Protein AF-A0A090XFL3-F1 (afdb_monomer_lite)

pLDDT: mean 81.31, std 15.1, range [46.09, 95.5]

Secondary structure (DSSP, 8-state):
----EEEPP-TT-HHHHHHHHHHHHHHHHHHSS------EEETT-----

Structure (mmCIF, N/CA/C/O backbone):
data_AF-A0A090XFL3-F1
#
_entry.id   AF-A0A090XFL3-F1
#
loop_
_atom_site.group_PDB
_atom_site.id
_atom_site.type_symbol
_atom_site.label_atom_id
_atom_site.label_alt_id
_atom_site.label_comp_id
_atom_site.label_asym_id
_atom_site.label_entity_id
_atom_site.label_seq_id
_atom_site.pdbx_PDB_ins_code
_atom_site.Cartn_x
_atom_site.Cartn_y
_atom_site.Cartn_z
_atom_site.occupancy
_atom_site.B_iso_or_equiv
_atom_site.auth_seq_id
_atom_site.auth_comp_id
_atom_site.auth_asym_id
_atom_site.auth_atom_id
_atom_site.pdbx_PDB_model_num
ATOM 1 N N . MET A 1 1 ? -14.875 -1.946 -21.437 1.00 46.09 1 MET A N 1
ATOM 2 C CA . MET A 1 1 ? -13.509 -1.389 -21.537 1.00 46.09 1 MET A CA 1
ATOM 3 C C . MET A 1 1 ? -12.617 -2.248 -20.654 1.00 46.09 1 MET A C 1
ATOM 5 O O . MET A 1 1 ? -12.800 -2.215 -19.445 1.00 46.09 1 MET A O 1
ATOM 9 N N . ARG A 1 2 ? -11.782 -3.127 -21.230 1.00 49.84 2 ARG A N 1
ATOM 10 C CA . ARG A 1 2 ? -10.830 -3.918 -20.433 1.00 49.84 2 ARG A CA 1
ATOM 11 C C . ARG A 1 2 ? -9.741 -2.959 -19.973 1.00 49.84 2 ARG A C 1
ATOM 13 O O . ARG A 1 2 ? -9.136 -2.277 -20.786 1.00 49.84 2 ARG A O 1
ATOM 20 N N . GLN A 1 3 ? -9.620 -2.830 -18.668 1.00 57.16 3 GLN A N 1
ATOM 21 C CA . GLN A 1 3 ? -8.740 -1.889 -18.012 1.00 57.16 3 GLN A CA 1
ATOM 22 C C . GLN A 1 3 ? -7.290 -2.403 -18.114 1.00 57.16 3 GLN A C 1
ATOM 24 O O . GLN A 1 3 ? -6.926 -3.346 -17.418 1.00 57.16 3 GLN A O 1
ATOM 29 N N . ASP A 1 4 ? -6.492 -1.831 -19.024 1.00 74.00 4 ASP A N 1
ATOM 30 C CA . ASP A 1 4 ? -5.075 -2.171 -19.246 1.00 74.00 4 ASP A CA 1
ATOM 31 C C . ASP A 1 4 ? -4.180 -1.638 -18.108 1.00 74.00 4 ASP A C 1
ATOM 33 O O . ASP A 1 4 ? -3.395 -0.698 -18.285 1.00 74.00 4 ASP A O 1
ATOM 37 N N . TYR A 1 5 ? -4.318 -2.230 -16.924 1.00 73.19 5 TYR A N 1
ATOM 38 C CA . TYR A 1 5 ? -3.434 -1.995 -15.787 1.00 73.19 5 TYR A CA 1
ATOM 39 C C . TYR A 1 5 ? -2.481 -3.168 -15.597 1.00 73.19 5 TYR A C 1
ATOM 41 O O . TYR A 1 5 ? -2.866 -4.330 -15.732 1.00 73.19 5 TYR A O 1
ATOM 49 N N . VAL A 1 6 ? -1.236 -2.856 -15.260 1.00 79.38 6 VAL A N 1
ATOM 50 C CA . VAL A 1 6 ? -0.215 -3.837 -14.890 1.00 79.38 6 VAL A CA 1
ATOM 51 C C . VAL A 1 6 ? 0.249 -3.571 -13.466 1.00 79.38 6 VAL A C 1
ATOM 53 O O . VAL A 1 6 ? 0.170 -2.434 -12.993 1.00 79.38 6 VAL A O 1
ATOM 56 N N . PHE A 1 7 ? 0.711 -4.619 -12.779 1.00 81.69 7 PHE A N 1
ATOM 57 C CA . PHE A 1 7 ? 1.371 -4.457 -11.488 1.00 81.69 7 PHE A CA 1
ATOM 58 C C . PHE A 1 7 ? 2.545 -3.499 -11.651 1.00 81.69 7 PHE A C 1
ATOM 60 O O . PHE A 1 7 ? 3.377 -3.668 -12.545 1.00 81.69 7 PHE A O 1
ATOM 67 N N . THR A 1 8 ? 2.575 -2.471 -10.813 1.00 82.81 8 THR A N 1
ATOM 68 C CA . THR A 1 8 ? 3.666 -1.505 -10.826 1.00 82.81 8 THR A CA 1
ATOM 69 C C . THR A 1 8 ? 4.838 -2.075 -10.056 1.00 82.81 8 THR A C 1
ATOM 71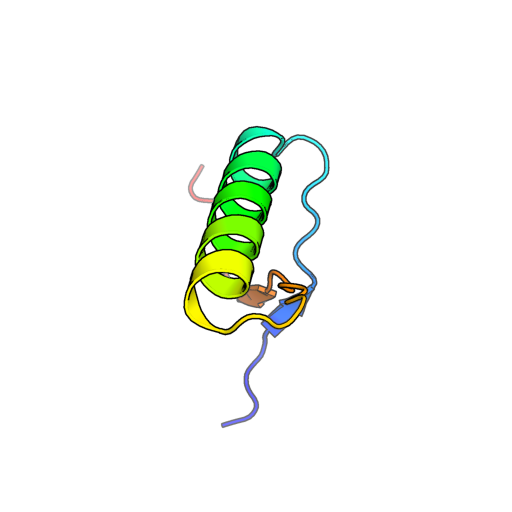 O O . THR A 1 8 ? 4.699 -2.385 -8.874 1.00 82.81 8 THR A O 1
ATOM 74 N N . ASP A 1 9 ? 5.994 -2.151 -10.708 1.00 80.94 9 ASP A N 1
ATOM 75 C CA . ASP A 1 9 ? 7.247 -2.349 -9.995 1.00 80.94 9 ASP A CA 1
ATOM 76 C C . ASP A 1 9 ? 7.607 -1.073 -9.217 1.00 80.94 9 ASP A C 1
ATOM 78 O O . ASP A 1 9 ? 7.556 0.049 -9.745 1.00 80.94 9 ASP A O 1
ATOM 82 N N . LEU A 1 10 ? 7.903 -1.259 -7.934 1.00 82.38 10 LEU A N 1
ATOM 83 C CA . LEU A 1 10 ? 8.251 -0.205 -6.986 1.00 82.38 10 LEU A CA 1
ATOM 84 C C . LEU A 1 10 ? 9.737 -0.240 -6.606 1.00 82.38 10 LEU A C 1
ATOM 86 O O . LEU A 1 10 ? 10.149 0.529 -5.736 1.00 82.38 10 LEU A O 1
ATOM 90 N N . GLU A 1 11 ? 10.544 -1.090 -7.246 1.00 82.75 11 GLU A N 1
ATOM 91 C CA . GLU A 1 11 ? 11.999 -1.057 -7.107 1.00 82.75 11 GLU A CA 1
ATOM 92 C C . GLU A 1 11 ? 12.541 0.346 -7.461 1.00 82.75 11 GLU A C 1
ATOM 94 O O . GLU A 1 11 ? 12.177 0.938 -8.481 1.00 82.75 11 GLU A O 1
ATOM 99 N N . GLY A 1 12 ? 13.347 0.933 -6.566 1.00 84.62 12 GLY A N 1
ATOM 100 C CA . GLY A 1 12 ? 13.856 2.306 -6.694 1.00 84.62 12 GLY A CA 1
ATOM 101 C C . GLY A 1 12 ? 12.818 3.419 -6.477 1.00 84.62 12 GLY A C 1
ATOM 102 O O . GLY A 1 12 ? 13.084 4.582 -6.791 1.00 84.62 12 GLY A O 1
ATOM 103 N N . LYS A 1 13 ? 11.615 3.087 -5.984 1.00 86.12 13 LYS A N 1
ATOM 104 C CA . LYS A 1 13 ? 10.548 4.043 -5.629 1.00 86.12 13 LYS A CA 1
ATOM 105 C C . LYS A 1 13 ? 10.192 3.953 -4.146 1.00 86.12 13 LYS A C 1
ATOM 107 O O . LYS A 1 13 ? 9.019 3.875 -3.776 1.00 86.12 13 LYS A O 1
ATOM 112 N N . GLU A 1 14 ? 11.201 3.995 -3.283 1.00 89.25 14 GLU A N 1
ATOM 113 C CA . GLU A 1 14 ? 11.071 3.820 -1.831 1.00 89.25 14 GLU A CA 1
ATOM 114 C C . GLU A 1 14 ? 10.080 4.817 -1.214 1.00 89.25 14 GLU A C 1
ATOM 116 O O . GLU A 1 14 ? 9.302 4.449 -0.336 1.00 89.25 14 GLU A O 1
ATOM 121 N N . HIS A 1 15 ? 10.031 6.051 -1.729 1.00 89.12 15 HIS A N 1
ATOM 122 C CA . HIS A 1 15 ? 9.065 7.060 -1.285 1.00 89.12 15 HIS A CA 1
ATOM 123 C C . HIS A 1 15 ? 7.605 6.621 -1.501 1.00 89.12 15 HIS A C 1
ATOM 125 O O . HIS A 1 15 ? 6.781 6.799 -0.608 1.00 89.12 15 HIS A O 1
ATOM 131 N N . LEU A 1 16 ? 7.282 5.987 -2.637 1.00 88.69 16 LEU A N 1
ATOM 132 C CA . LEU A 1 16 ? 5.933 5.467 -2.896 1.00 88.69 16 LEU A CA 1
ATOM 133 C C . LEU A 1 16 ? 5.608 4.293 -1.975 1.00 88.69 16 LEU A C 1
ATOM 135 O O . LEU A 1 16 ? 4.480 4.179 -1.501 1.00 88.69 16 LEU A O 1
ATOM 139 N N . VAL A 1 17 ? 6.591 3.436 -1.686 1.00 89.69 17 VAL A N 1
ATOM 140 C CA . VAL A 1 17 ? 6.423 2.334 -0.728 1.00 89.69 17 VAL A CA 1
ATOM 141 C C . VAL A 1 17 ? 6.098 2.880 0.666 1.00 89.69 17 VAL A C 1
ATOM 143 O O . VAL A 1 17 ? 5.215 2.352 1.343 1.00 89.69 17 VAL A O 1
ATOM 146 N N . GLU A 1 18 ? 6.764 3.953 1.099 1.00 92.25 18 GLU A N 1
ATOM 147 C CA . GLU A 1 18 ? 6.449 4.608 2.372 1.00 92.25 18 GLU A CA 1
ATOM 148 C C . GLU A 1 18 ? 5.046 5.217 2.397 1.00 92.25 18 GLU A C 1
ATOM 150 O O . GLU A 1 18 ? 4.343 5.084 3.402 1.00 92.25 18 GLU A O 1
ATOM 155 N N . GLU A 1 19 ? 4.614 5.870 1.317 1.00 92.75 19 GLU A N 1
ATOM 156 C CA . GLU A 1 19 ? 3.258 6.422 1.231 1.00 92.75 19 GLU A CA 1
ATOM 157 C C . GLU A 1 19 ? 2.188 5.328 1.274 1.00 92.75 19 G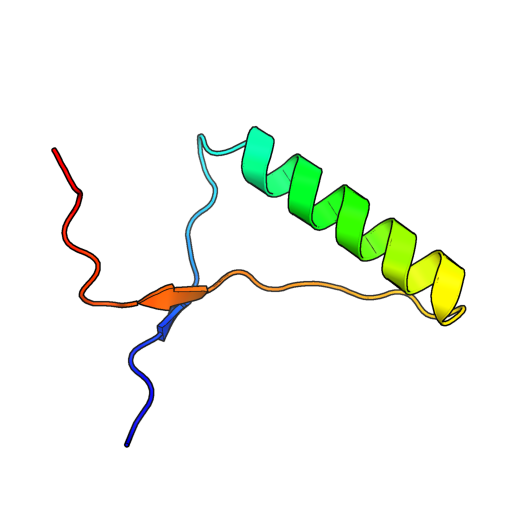LU A C 1
ATOM 159 O O . GLU A 1 19 ? 1.211 5.463 2.016 1.00 92.75 19 GLU A O 1
ATOM 164 N N . ILE A 1 20 ? 2.406 4.214 0.566 1.00 91.88 20 ILE A N 1
ATOM 165 C CA . ILE A 1 20 ? 1.520 3.044 0.609 1.00 91.88 20 ILE A CA 1
ATOM 166 C C . ILE A 1 20 ? 1.406 2.524 2.046 1.00 91.88 20 ILE A C 1
ATOM 168 O O . ILE A 1 20 ? 0.294 2.377 2.550 1.00 91.88 20 ILE A O 1
ATOM 172 N N . ARG A 1 21 ? 2.529 2.352 2.755 1.00 92.00 21 ARG A N 1
ATOM 173 C CA . ARG A 1 21 ? 2.527 1.896 4.158 1.00 92.00 21 ARG A CA 1
ATOM 174 C C . ARG A 1 21 ? 1.821 2.866 5.102 1.00 92.00 21 ARG A C 1
ATOM 176 O O . ARG A 1 21 ? 1.128 2.444 6.026 1.00 92.00 21 ARG A O 1
ATOM 183 N N . LYS A 1 22 ? 1.998 4.179 4.917 1.00 94.44 22 LYS A N 1
ATOM 184 C CA . LYS A 1 22 ? 1.277 5.191 5.712 1.00 94.44 22 LYS A CA 1
ATOM 185 C C . LYS A 1 22 ? -0.229 5.073 5.496 1.00 94.44 22 LYS A C 1
ATOM 187 O O . LYS A 1 22 ? -0.992 5.191 6.455 1.00 94.44 22 LYS A O 1
ATOM 192 N N . LEU A 1 23 ? -0.650 4.823 4.258 1.00 94.94 23 LEU A N 1
ATOM 193 C CA . LEU A 1 23 ? -2.055 4.660 3.918 1.00 94.94 23 LEU A CA 1
ATOM 194 C C . LEU A 1 23 ? -2.637 3.357 4.481 1.00 94.94 23 LEU A C 1
ATOM 196 O O . LEU A 1 23 ? -3.713 3.404 5.072 1.00 94.94 23 LEU A O 1
ATOM 200 N N . GLU A 1 24 ? -1.915 2.237 4.379 1.00 94.12 24 GLU A N 1
ATOM 201 C CA . GLU A 1 24 ? -2.288 0.955 4.999 1.00 94.12 24 GLU A CA 1
ATOM 202 C C . GLU A 1 24 ? -2.518 1.117 6.503 1.00 94.12 24 GLU A C 1
ATOM 204 O O . GLU A 1 24 ? -3.599 0.802 6.993 1.00 94.12 24 GLU A O 1
ATOM 209 N N . ASN A 1 25 ? -1.561 1.724 7.215 1.00 94.94 25 ASN A N 1
ATOM 210 C CA . ASN A 1 25 ? -1.686 1.980 8.652 1.00 94.94 25 ASN A CA 1
ATOM 211 C C . ASN A 1 25 ? -2.890 2.870 8.985 1.00 94.94 25 ASN A C 1
ATOM 213 O O . ASN A 1 25 ? -3.591 2.633 9.967 1.00 94.94 25 ASN A O 1
ATOM 217 N N . LYS A 1 26 ? -3.152 3.905 8.180 1.00 95.50 26 LYS A N 1
ATOM 218 C CA . LYS A 1 26 ? -4.295 4.801 8.399 1.00 95.50 26 LYS A CA 1
ATOM 219 C C . LYS A 1 26 ? -5.629 4.076 8.199 1.00 95.50 26 LYS A C 1
ATOM 221 O O . LYS A 1 26 ? -6.575 4.317 8.952 1.00 95.50 26 LYS A O 1
ATOM 226 N N . LEU A 1 27 ? -5.714 3.213 7.188 1.00 95.00 27 LEU A N 1
ATOM 227 C CA . LEU A 1 27 ? -6.902 2.405 6.923 1.00 95.00 27 LEU A CA 1
ATOM 228 C C . LEU A 1 27 ? -7.103 1.353 8.013 1.00 95.00 27 LEU A C 1
ATOM 230 O O . LEU A 1 27 ? -8.223 1.210 8.497 1.00 95.00 27 LEU A O 1
ATOM 234 N N . GLU A 1 28 ? -6.033 0.707 8.470 1.00 95.50 28 GLU A N 1
ATOM 235 C CA . GLU A 1 28 ? -6.078 -0.235 9.591 1.00 95.50 28 GLU A CA 1
ATOM 236 C C . GLU A 1 28 ? -6.562 0.443 10.876 1.00 95.50 28 GLU A C 1
ATOM 238 O O . GLU A 1 28 ? -7.481 -0.049 11.523 1.00 95.50 28 GLU A O 1
ATOM 243 N N . GLN A 1 29 ? -6.054 1.635 11.197 1.00 95.25 29 GLN A N 1
ATOM 244 C CA . GLN A 1 29 ? -6.530 2.414 12.348 1.00 95.25 29 GLN A CA 1
ATOM 245 C C . GLN A 1 29 ? -8.005 2.822 12.237 1.00 95.25 29 GLN A C 1
ATOM 247 O O . GLN A 1 29 ? -8.686 2.943 13.252 1.00 95.25 29 GLN A O 1
ATOM 252 N N . SER A 1 30 ? -8.495 3.061 11.018 1.00 94.75 30 SER A N 1
ATOM 253 C CA . SER A 1 30 ? -9.868 3.527 10.785 1.00 94.75 30 SER A CA 1
ATOM 254 C C . SER A 1 30 ? -10.885 2.386 10.740 1.00 94.75 30 SER A C 1
ATOM 256 O O . SER A 1 30 ? -12.044 2.587 11.092 1.00 94.75 30 SER A O 1
ATOM 258 N N . THR A 1 31 ? -10.469 1.208 10.276 1.00 94.00 31 THR A N 1
ATOM 259 C CA . THR A 1 31 ? -11.349 0.047 10.058 1.00 94.00 31 THR A CA 1
ATOM 260 C C . THR A 1 31 ? -11.204 -1.019 11.141 1.00 94.00 31 THR A C 1
ATOM 262 O O . THR A 1 31 ? -12.126 -1.802 11.345 1.00 94.00 31 THR A O 1
ATOM 265 N N . GLY A 1 32 ? -10.077 -1.042 11.860 1.00 94.69 32 GLY A N 1
ATOM 266 C CA . GLY A 1 32 ? -9.715 -2.111 12.792 1.00 94.69 32 GLY A CA 1
ATOM 267 C C . GLY A 1 32 ? -9.236 -3.391 12.100 1.00 94.69 32 GLY A C 1
ATOM 268 O O . GLY A 1 32 ? -8.955 -4.377 12.778 1.00 94.69 32 GLY A O 1
ATOM 269 N N . GLU A 1 33 ? -9.138 -3.386 10.769 1.00 93.62 33 GLU A N 1
ATOM 270 C CA . GLU A 1 33 ? -8.749 -4.537 9.964 1.00 93.62 33 GLU A CA 1
ATOM 271 C C . GLU A 1 33 ? -7.459 -4.255 9.201 1.00 93.62 33 GLU A C 1
ATOM 273 O O . GLU A 1 33 ? -7.240 -3.162 8.679 1.00 93.62 33 GLU A O 1
ATOM 278 N N . LYS A 1 34 ? -6.598 -5.267 9.091 1.00 90.69 34 LYS A N 1
ATOM 279 C CA . LYS A 1 34 ? -5.363 -5.144 8.323 1.00 90.69 34 LYS A CA 1
ATOM 280 C C . LYS A 1 34 ? -5.677 -5.038 6.830 1.00 90.69 34 LYS A C 1
ATOM 282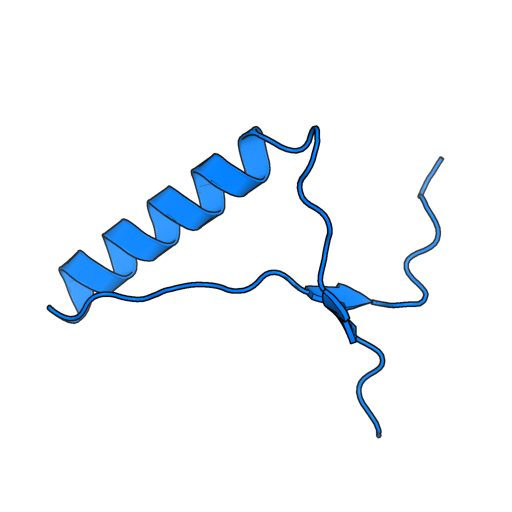 O O . LYS A 1 34 ? -6.276 -5.946 6.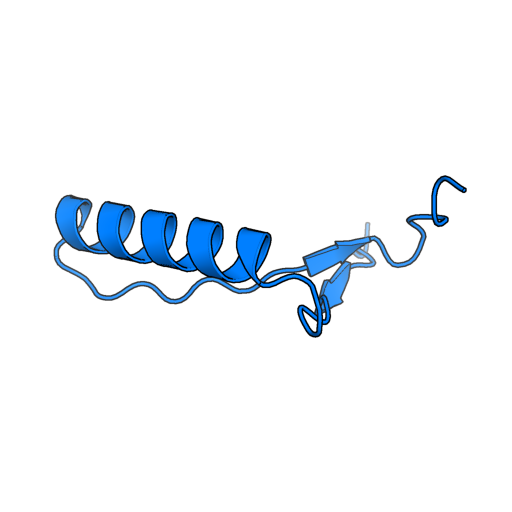252 1.00 90.69 34 LYS A O 1
ATOM 287 N N . VAL A 1 35 ? -5.208 -3.967 6.196 1.00 90.38 35 VAL A N 1
ATOM 288 C CA . VAL A 1 35 ? -5.385 -3.711 4.759 1.00 90.38 35 VAL A CA 1
ATOM 289 C C . VAL A 1 35 ? -4.048 -3.864 4.039 1.00 90.38 35 VAL A C 1
ATOM 291 O O . VAL A 1 35 ? -3.045 -3.331 4.495 1.00 90.38 35 VAL A O 1
ATOM 294 N N . ASN A 1 36 ? -4.051 -4.559 2.897 1.00 90.06 36 ASN A N 1
ATOM 295 C CA . ASN A 1 36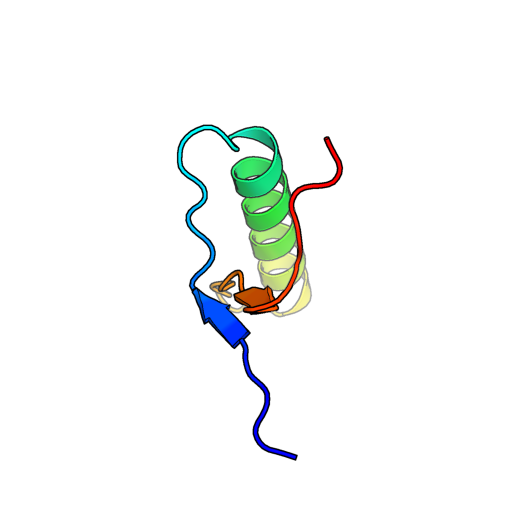 ? -2.911 -4.615 1.980 1.00 90.06 36 ASN A CA 1
ATOM 296 C C . ASN A 1 36 ? -3.276 -3.886 0.685 1.00 90.06 36 ASN A C 1
ATOM 298 O O . ASN A 1 36 ? -4.312 -4.180 0.078 1.00 90.06 36 ASN A O 1
ATOM 302 N N . LEU A 1 37 ? -2.428 -2.964 0.246 1.00 88.31 37 LEU A N 1
ATOM 303 C CA . LEU A 1 37 ? -2.637 -2.193 -0.976 1.00 88.31 37 LEU A CA 1
ATOM 304 C C . LEU A 1 37 ? -1.767 -2.723 -2.118 1.00 88.31 37 LEU A C 1
ATOM 306 O O . LEU A 1 37 ? -0.619 -3.118 -1.933 1.00 88.31 37 LEU A O 1
ATOM 310 N N . ILE A 1 38 ? -2.324 -2.710 -3.330 1.00 84.75 38 ILE A N 1
ATOM 311 C CA . ILE A 1 38 ? -1.632 -3.138 -4.549 1.00 84.75 38 ILE A CA 1
ATOM 312 C C . ILE A 1 38 ? -1.567 -1.957 -5.511 1.00 84.75 38 ILE A C 1
ATOM 314 O O . ILE A 1 38 ? -2.595 -1.373 -5.859 1.00 84.75 38 ILE A O 1
ATOM 318 N N . ALA A 1 39 ? -0.356 -1.626 -5.957 1.00 85.19 39 ALA A N 1
ATOM 319 C CA . ALA A 1 39 ? -0.124 -0.556 -6.914 1.00 85.19 39 ALA A CA 1
ATOM 320 C C . ALA A 1 39 ? -0.246 -1.058 -8.359 1.00 85.19 39 ALA A C 1
ATOM 322 O O . ALA A 1 39 ? 0.352 -2.065 -8.746 1.00 85.19 39 ALA A O 1
ATOM 323 N N . TYR A 1 40 ? -0.976 -0.296 -9.170 1.00 83.88 40 TYR A N 1
ATOM 324 C CA . TYR A 1 40 ? -1.157 -0.548 -10.593 1.00 83.88 40 TYR A CA 1
ATOM 325 C C . TYR A 1 40 ? -0.773 0.683 -11.408 1.00 83.88 40 TYR A C 1
ATOM 327 O O . TYR A 1 40 ? -0.977 1.816 -10.972 1.00 83.88 40 TYR A O 1
ATOM 335 N N . SER A 1 41 ? -0.235 0.465 -12.602 1.00 80.94 41 SER A N 1
ATOM 336 C CA . SER A 1 41 ? 0.089 1.520 -13.561 1.00 80.94 41 SER A CA 1
ATOM 337 C C . SER A 1 41 ? -0.598 1.231 -14.883 1.00 80.94 41 SER A C 1
ATOM 339 O O . SER A 1 41 ? -0.852 0.081 -15.249 1.00 80.94 41 SER A O 1
ATOM 341 N N . HIS A 1 42 ? -0.944 2.294 -15.601 1.00 78.56 42 HIS A N 1
ATOM 342 C CA . HIS A 1 42 ? -1.463 2.155 -16.950 1.00 78.56 42 HIS A CA 1
ATOM 343 C C . HIS A 1 42 ? -0.368 1.619 -17.867 1.00 78.56 42 HIS A C 1
ATOM 345 O O . HIS A 1 42 ? 0.713 2.200 -17.953 1.00 78.56 42 HIS A O 1
ATOM 351 N N . LYS A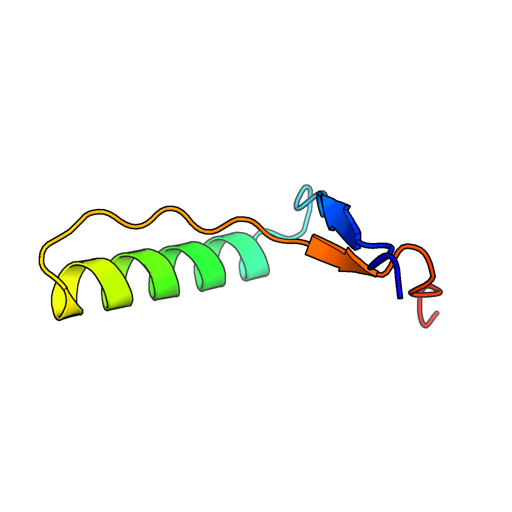 1 43 ? -0.691 0.575 -18.634 1.00 66.06 43 LYS A N 1
ATOM 352 C CA . LYS A 1 43 ? 0.220 -0.047 -19.608 1.00 66.06 43 LYS A CA 1
ATOM 353 C C . LYS A 1 43 ? 0.801 0.942 -20.638 1.00 66.06 43 LYS A C 1
ATOM 355 O O . LYS A 1 43 ? 1.848 0.677 -21.212 1.00 66.06 43 LYS A O 1
ATOM 360 N N . ASN A 1 44 ? 0.134 2.082 -20.848 1.00 61.47 44 ASN A N 1
ATOM 361 C CA . ASN A 1 44 ? 0.505 3.117 -21.817 1.00 61.47 44 ASN A CA 1
ATOM 362 C C . ASN A 1 44 ? 0.979 4.436 -21.181 1.00 61.47 44 ASN A C 1
ATOM 364 O O . ASN A 1 44 ? 0.998 5.458 -21.869 1.00 61.47 44 ASN A O 1
ATOM 368 N N . ALA A 1 45 ? 1.343 4.455 -19.895 1.00 56.78 45 ALA A N 1
ATOM 369 C CA . ALA A 1 45 ? 2.011 5.619 -19.322 1.00 56.78 45 ALA A CA 1
ATOM 370 C C . ALA A 1 45 ? 3.412 5.728 -19.950 1.00 56.78 45 ALA A C 1
ATOM 372 O O . ALA A 1 45 ? 4.360 5.088 -19.499 1.00 56.78 45 ALA A O 1
ATOM 373 N N . LYS A 1 46 ? 3.528 6.477 -21.056 1.00 49.84 46 LYS A N 1
ATOM 374 C CA . LYS A 1 46 ? 4.828 6.896 -21.590 1.00 49.84 46 LYS A CA 1
ATOM 375 C C . LYS A 1 46 ? 5.622 7.527 -20.439 1.00 49.84 46 LYS A C 1
ATOM 377 O O . LYS A 1 46 ? 5.030 8.320 -19.707 1.00 49.84 46 LYS A O 1
ATOM 382 N N . PRO A 1 47 ? 6.917 7.210 -20.280 1.00 49.31 47 PRO A N 1
ATOM 383 C CA . PRO A 1 47 ? 7.757 7.968 -19.371 1.00 49.31 47 PRO A CA 1
ATOM 384 C C . PRO A 1 47 ? 7.758 9.413 -19.874 1.00 49.31 47 PRO A C 1
ATOM 386 O O . PRO A 1 47 ? 8.143 9.670 -21.017 1.00 49.31 47 PRO A O 1
ATOM 389 N N . GLU A 1 48 ? 7.243 10.338 -19.070 1.00 57.19 48 GLU A N 1
ATOM 390 C CA . GLU A 1 48 ? 7.547 11.751 -19.266 1.00 57.19 48 GLU A CA 1
ATOM 391 C C . GLU A 1 48 ? 9.051 11.878 -19.009 1.00 57.19 48 GLU A C 1
ATOM 393 O O . GLU A 1 48 ? 9.529 11.535 -17.926 1.00 57.19 48 GLU A O 1
ATOM 398 N N . GLY A 1 49 ? 9.789 12.168 -20.084 1.00 47.50 49 GLY A N 1
ATOM 399 C CA . GLY A 1 49 ? 11.243 12.324 -20.072 1.00 47.50 49 GLY A CA 1
ATOM 400 C C . GLY A 1 49 ? 11.697 13.666 -19.527 1.00 47.50 49 GLY A C 1
ATOM 401 O O . GLY A 1 49 ? 10.834 14.511 -19.203 1.00 47.50 49 GLY A O 1
#

Foldseek 3Di:
DPQQKDFDDCVVVVVVVVVQVVVQVVVCVVPVDRDDDTDIDHPPPDPPD

Sequence (49 aa):
MRQDYVFTDLEGKEHLVEEIRKLENKLEQSTGEKVNLIAYSHKNAKPEG

Organism: Paenibacillus macerans (NCBI:txid44252)

Radius of gyration: 13.61 Å; chains: 1; bounding box: 27×18×35 Å